Protein AF-A0A945FHU1-F1 (afdb_monomer_lite)

pLDDT: mean 86.53, std 10.29, range [51.94, 95.62]

Radius of gyration: 11.54 Å; chains: 1; bounding box: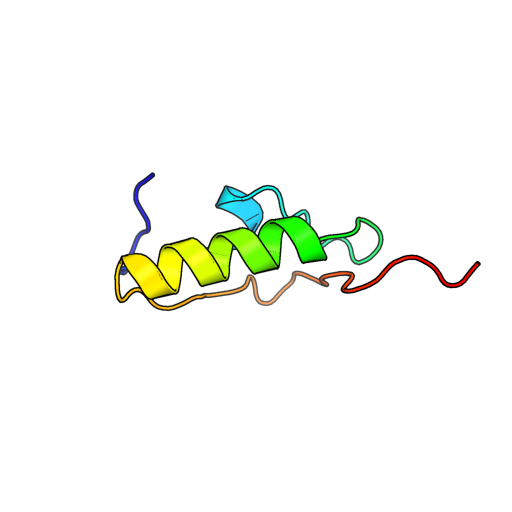 27×14×37 Å

Structure (mmCIF, N/CA/C/O backbone):
data_AF-A0A945FHU1-F1
#
_entry.id   AF-A0A945FHU1-F1
#
loop_
_atom_site.group_PDB
_atom_site.id
_atom_site.type_symbol
_atom_site.label_atom_id
_atom_site.label_alt_id
_atom_site.label_comp_id
_atom_site.label_asym_id
_atom_site.label_entity_id
_atom_site.label_seq_id
_atom_site.pdbx_PDB_ins_code
_atom_site.Cartn_x
_atom_site.Cartn_y
_atom_site.Cartn_z
_atom_site.occupancy
_atom_site.B_iso_or_equiv
_atom_site.auth_seq_id
_atom_site.auth_comp_id
_atom_site.auth_asym_id
_atom_site.auth_atom_id
_atom_site.pdbx_PDB_model_num
ATOM 1 N N . MET A 1 1 ? -7.508 -12.391 7.131 1.00 64.94 1 MET A N 1
ATOM 2 C CA . MET A 1 1 ? -6.271 -11.589 7.130 1.00 64.94 1 MET A CA 1
ATOM 3 C C . MET A 1 1 ? -6.491 -10.497 8.149 1.00 64.94 1 MET A C 1
ATOM 5 O O . MET A 1 1 ? -7.479 -9.787 8.029 1.00 64.94 1 MET A O 1
ATOM 9 N N . GLU A 1 2 ? -5.681 -10.451 9.199 1.00 72.25 2 GLU A N 1
ATOM 10 C CA . GLU A 1 2 ? -5.833 -9.467 10.273 1.00 72.25 2 GLU A CA 1
ATOM 11 C C . GLU A 1 2 ? -4.699 -8.456 10.157 1.00 72.25 2 GLU A C 1
ATOM 13 O O . GLU A 1 2 ? -3.531 -8.834 10.073 1.00 72.25 2 GLU A O 1
ATOM 18 N N . PHE A 1 3 ? -5.064 -7.179 10.101 1.00 80.38 3 PHE A N 1
ATOM 19 C CA . PHE A 1 3 ? -4.134 -6.073 9.952 1.00 80.38 3 PHE A CA 1
ATOM 20 C C . PHE A 1 3 ? -4.018 -5.348 11.292 1.00 80.38 3 PHE A C 1
ATOM 22 O O . PHE A 1 3 ? -4.997 -4.721 11.714 1.00 80.38 3 PHE A O 1
ATOM 29 N N . PRO A 1 4 ? -2.871 -5.443 11.989 1.00 74.62 4 PRO A N 1
ATOM 30 C CA . PRO A 1 4 ? -2.672 -4.699 13.224 1.00 74.62 4 PRO A CA 1
ATOM 31 C C . PRO A 1 4 ? -2.834 -3.201 12.942 1.00 74.62 4 PRO A C 1
ATOM 33 O O . PRO A 1 4 ? -2.487 -2.719 11.863 1.00 74.62 4 PRO A O 1
ATOM 36 N N . ASP A 1 5 ? -3.456 -2.488 13.881 1.00 82.44 5 ASP A N 1
ATOM 37 C CA . ASP A 1 5 ? -3.729 -1.048 13.776 1.00 82.44 5 ASP A CA 1
ATOM 38 C C . ASP A 1 5 ? -4.642 -0.649 12.598 1.00 82.44 5 ASP A C 1
ATOM 40 O O . ASP A 1 5 ? -4.658 0.510 12.181 1.00 82.44 5 ASP A O 1
ATOM 44 N N . GLY A 1 6 ? -5.397 -1.599 12.028 1.00 83.88 6 GLY A N 1
ATOM 45 C CA . GLY A 1 6 ? -6.303 -1.329 10.907 1.00 83.88 6 GLY A CA 1
ATOM 46 C C . GLY A 1 6 ? -5.575 -0.865 9.643 1.00 83.88 6 GLY A C 1
ATOM 47 O O . GLY A 1 6 ? -6.143 -0.114 8.847 1.00 83.88 6 GLY A O 1
ATOM 48 N N . THR A 1 7 ? -4.308 -1.267 9.472 1.00 88.75 7 THR A N 1
ATOM 49 C CA . THR A 1 7 ? -3.481 -0.843 8.337 1.00 88.75 7 THR A CA 1
ATOM 50 C C . THR A 1 7 ? -3.039 -1.997 7.447 1.00 88.75 7 THR A C 1
ATOM 52 O O . THR A 1 7 ? -2.370 -2.933 7.872 1.00 88.75 7 THR A O 1
ATOM 55 N N . VAL A 1 8 ? -3.379 -1.888 6.170 1.00 92.25 8 VAL A N 1
ATOM 56 C CA . VAL A 1 8 ? -3.105 -2.871 5.130 1.00 92.25 8 VAL A CA 1
ATOM 57 C C . VAL A 1 8 ? -1.668 -2.732 4.635 1.00 92.25 8 VAL A C 1
ATOM 59 O O . VAL A 1 8 ? -1.266 -1.657 4.191 1.00 92.25 8 VAL A O 1
ATOM 62 N N . ASN A 1 9 ? -0.894 -3.816 4.681 1.00 91.75 9 ASN A N 1
ATOM 63 C CA . ASN A 1 9 ? 0.470 -3.876 4.156 1.00 91.75 9 ASN A CA 1
ATOM 64 C C . ASN A 1 9 ? 0.527 -4.606 2.807 1.00 91.75 9 ASN A C 1
ATOM 66 O O . ASN A 1 9 ? -0.119 -5.633 2.615 1.00 91.75 9 ASN A O 1
ATOM 70 N N . TYR A 1 10 ? 1.356 -4.111 1.884 1.00 92.69 10 TYR A N 1
ATOM 71 C CA . TYR A 1 10 ? 1.476 -4.677 0.534 1.00 92.69 10 TYR A CA 1
ATOM 72 C C . TYR A 1 10 ? 1.962 -6.135 0.512 1.00 92.69 10 TYR A C 1
ATOM 74 O O . TYR A 1 10 ? 1.550 -6.914 -0.344 1.00 92.69 10 TYR A O 1
ATOM 82 N N . GLU A 1 11 ? 2.788 -6.537 1.476 1.00 89.88 11 GLU A N 1
ATOM 83 C CA . GLU A 1 11 ? 3.333 -7.901 1.570 1.00 89.88 11 GLU A CA 1
ATOM 84 C C . GLU A 1 11 ? 2.265 -8.953 1.846 1.00 89.88 11 GLU A C 1
ATOM 86 O O . GLU A 1 11 ? 2.382 -10.093 1.405 1.00 89.88 11 GLU A O 1
ATOM 91 N N . ALA A 1 12 ? 1.178 -8.562 2.515 1.00 90.31 12 ALA A N 1
ATOM 92 C CA . ALA A 1 12 ? 0.028 -9.432 2.702 1.00 90.31 12 ALA A CA 1
ATOM 93 C C . ALA A 1 12 ? -0.608 -9.832 1.351 1.00 90.31 12 ALA A C 1
ATOM 95 O O . ALA A 1 12 ? -1.239 -10.880 1.249 1.00 90.31 12 ALA A O 1
ATOM 96 N N . PHE A 1 13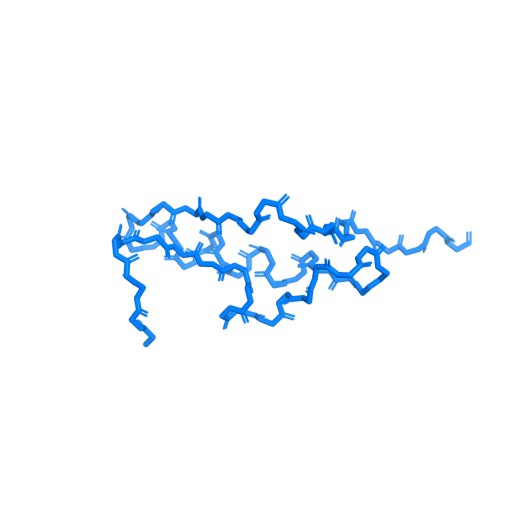 ? -0.378 -9.037 0.300 1.00 92.12 13 PHE A N 1
ATOM 97 C CA . PHE A 1 13 ? -0.850 -9.263 -1.070 1.00 92.12 13 PHE A CA 1
ATOM 98 C C . PHE A 1 13 ? 0.261 -9.719 -2.023 1.00 92.12 13 PHE A C 1
ATOM 100 O O . PHE A 1 13 ? 0.020 -9.834 -3.227 1.00 92.12 13 PHE A O 1
ATOM 107 N N . GLY A 1 14 ? 1.450 -10.015 -1.489 1.00 90.75 14 GLY A N 1
ATOM 108 C CA . GLY A 1 14 ? 2.574 -10.570 -2.238 1.00 90.75 14 GLY A CA 1
ATOM 109 C C . GLY A 1 14 ? 3.591 -9.554 -2.752 1.00 90.75 14 GLY A C 1
ATOM 110 O O . GLY A 1 14 ? 4.407 -9.931 -3.586 1.00 90.75 14 GLY A O 1
ATOM 111 N N . ALA A 1 15 ? 3.565 -8.302 -2.285 1.00 92.56 15 ALA A N 1
ATOM 112 C CA . ALA A 1 15 ? 4.655 -7.375 -2.584 1.00 92.56 15 ALA A CA 1
ATOM 113 C C . ALA A 1 15 ? 5.935 -7.809 -1.859 1.00 92.56 15 ALA A C 1
ATOM 115 O O . ALA A 1 15 ? 5.885 -8.199 -0.692 1.00 92.56 15 ALA A O 1
ATOM 116 N N . ILE A 1 16 ? 7.066 -7.704 -2.542 1.00 91.94 16 ILE A N 1
ATOM 117 C CA . ILE A 1 16 ? 8.398 -8.026 -2.037 1.00 91.94 16 ILE A CA 1
ATOM 118 C C . ILE A 1 16 ? 9.095 -6.743 -1.581 1.00 91.94 16 ILE A C 1
ATOM 120 O O . ILE A 1 16 ? 9.662 -6.710 -0.489 1.00 91.94 16 ILE A O 1
ATOM 124 N N . GLY A 1 17 ? 9.008 -5.665 -2.368 1.00 91.06 17 GLY A N 1
ATOM 125 C CA . GLY A 1 17 ? 9.642 -4.396 -2.019 1.00 91.06 17 GLY A CA 1
ATOM 126 C C . GLY A 1 17 ? 11.173 -4.422 -2.097 1.00 91.06 17 GLY A C 1
ATOM 127 O O . GLY A 1 17 ? 11.831 -3.679 -1.364 1.00 91.06 17 GLY A O 1
ATOM 128 N N . ASP A 1 18 ? 11.745 -5.272 -2.958 1.00 91.00 18 ASP A N 1
ATOM 129 C 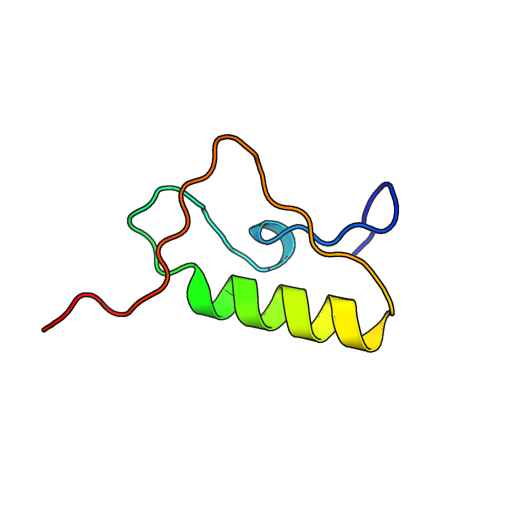CA . ASP A 1 18 ? 13.191 -5.349 -3.217 1.00 91.00 18 ASP A CA 1
ATOM 130 C C . ASP A 1 18 ? 13.672 -4.375 -4.315 1.00 91.00 18 ASP A C 1
ATOM 132 O O . ASP A 1 18 ? 14.870 -4.234 -4.555 1.00 91.00 18 ASP A O 1
ATOM 136 N N . GLY A 1 19 ? 12.744 -3.679 -4.972 1.00 88.69 19 GLY A N 1
ATOM 137 C CA . GLY A 1 19 ? 13.008 -2.711 -6.035 1.00 88.69 19 GLY A CA 1
ATOM 138 C C . GLY A 1 19 ? 13.176 -3.324 -7.424 1.00 88.69 19 GLY A C 1
ATOM 139 O O . GLY A 1 19 ? 13.266 -2.566 -8.393 1.00 88.69 19 GLY A O 1
ATOM 140 N N . VAL A 1 20 ? 13.184 -4.657 -7.538 1.00 88.19 20 VAL A N 1
ATOM 141 C CA . VAL A 1 20 ? 13.266 -5.391 -8.809 1.00 88.19 20 VAL A CA 1
ATOM 142 C C . VAL A 1 20 ? 11.947 -6.083 -9.143 1.00 88.19 20 VAL A C 1
ATOM 144 O O . VAL A 1 20 ? 11.493 -5.984 -10.283 1.00 88.19 20 VAL A O 1
ATOM 147 N N . ALA A 1 21 ? 11.326 -6.784 -8.190 1.00 88.31 21 ALA A N 1
ATOM 148 C CA . ALA A 1 21 ? 10.073 -7.487 -8.452 1.00 88.31 21 ALA A CA 1
ATOM 149 C C . ALA A 1 21 ? 8.911 -6.519 -8.712 1.00 88.31 21 ALA A C 1
ATOM 151 O O . ALA A 1 21 ? 8.754 -5.536 -7.996 1.00 88.31 21 ALA A O 1
ATOM 152 N N . ASP A 1 22 ? 8.066 -6.822 -9.704 1.00 89.56 22 ASP A N 1
ATOM 153 C CA . ASP A 1 22 ? 6.870 -6.022 -9.993 1.00 89.56 22 ASP A CA 1
ATOM 154 C C . ASP A 1 22 ? 5.850 -6.146 -8.852 1.00 89.56 22 ASP A C 1
ATOM 156 O O . ASP A 1 22 ? 5.112 -7.126 -8.733 1.00 89.56 22 ASP A O 1
ATOM 160 N N . ASP A 1 23 ? 5.817 -5.120 -8.006 1.00 92.88 23 ASP A N 1
ATOM 161 C CA . ASP A 1 23 ? 4.954 -5.043 -6.829 1.00 92.88 23 ASP A CA 1
ATOM 162 C C . ASP A 1 23 ? 3.589 -4.422 -7.152 1.00 92.88 23 ASP A C 1
ATOM 164 O O . ASP A 1 23 ? 2.655 -4.496 -6.349 1.00 92.88 23 ASP A O 1
ATOM 168 N N . LEU A 1 24 ? 3.444 -3.827 -8.340 1.00 90.94 24 LEU A N 1
ATOM 169 C CA . LEU A 1 24 ? 2.221 -3.176 -8.802 1.00 90.94 24 LEU A CA 1
ATOM 170 C C . LEU A 1 24 ? 0.943 -4.023 -8.606 1.00 90.94 24 LEU A C 1
ATOM 172 O O . LEU A 1 24 ? -0.022 -3.496 -8.044 1.00 90.94 24 LEU A O 1
ATOM 176 N N . PRO A 1 25 ? 0.881 -5.315 -8.996 1.00 92.12 25 PRO A N 1
ATOM 177 C CA . PRO A 1 25 ? -0.325 -6.120 -8.805 1.00 92.12 25 PRO A CA 1
ATOM 178 C C . PRO A 1 25 ? -0.671 -6.341 -7.328 1.00 92.12 25 PRO A C 1
ATOM 180 O O . PRO A 1 25 ? -1.853 -6.376 -6.979 1.00 92.12 25 PRO A O 1
ATOM 183 N N . ALA A 1 26 ? 0.328 -6.481 -6.454 1.00 93.12 26 ALA A N 1
ATOM 184 C CA . ALA A 1 26 ? 0.108 -6.623 -5.018 1.00 93.12 26 ALA A CA 1
ATOM 185 C C . ALA A 1 26 ? -0.388 -5.309 -4.398 1.00 93.12 26 ALA A C 1
ATOM 187 O O . ALA A 1 26 ? -1.321 -5.308 -3.595 1.00 93.12 26 ALA A O 1
ATOM 188 N N . ILE A 1 27 ? 0.177 -4.183 -4.834 1.00 91.44 27 ILE A N 1
ATOM 189 C CA . ILE A 1 27 ? -0.217 -2.842 -4.395 1.00 91.44 27 ILE A CA 1
ATOM 190 C C . ILE A 1 27 ? -1.665 -2.550 -4.791 1.00 91.44 27 ILE A C 1
ATOM 192 O O . ILE A 1 27 ? -2.450 -2.136 -3.940 1.00 91.44 27 ILE A O 1
ATOM 196 N N . CYS A 1 28 ? -2.062 -2.834 -6.035 1.00 93.62 28 CYS A N 1
ATOM 197 C CA . CYS A 1 28 ? -3.453 -2.670 -6.464 1.00 93.62 28 CYS A CA 1
ATOM 198 C C . CYS A 1 28 ? -4.429 -3.464 -5.586 1.00 93.62 28 CYS A C 1
ATOM 200 O O . CYS A 1 28 ? -5.426 -2.905 -5.138 1.00 93.62 28 CYS A O 1
ATOM 202 N N . LYS A 1 29 ? -4.130 -4.736 -5.290 1.00 93.75 29 LYS A N 1
ATOM 203 C CA . LYS A 1 29 ? -4.987 -5.576 -4.435 1.00 93.75 29 LYS A CA 1
ATOM 204 C C . LYS A 1 29 ? -5.084 -5.058 -3.001 1.00 93.75 29 LYS A C 1
ATOM 206 O O . LYS A 1 29 ? -6.155 -5.111 -2.407 1.00 93.75 29 LYS A O 1
ATOM 211 N N . ALA A 1 30 ? -3.982 -4.551 -2.454 1.00 93.94 30 ALA A N 1
ATOM 212 C CA . ALA A 1 30 ? -3.978 -3.971 -1.119 1.00 93.94 30 ALA A CA 1
ATOM 213 C C . ALA A 1 30 ? -4.875 -2.728 -1.034 1.00 93.94 30 ALA A C 1
ATOM 215 O O . ALA A 1 30 ? -5.618 -2.577 -0.068 1.00 93.94 30 ALA A O 1
ATOM 216 N N . HIS A 1 31 ? -4.831 -1.859 -2.049 1.00 94.31 31 HIS A N 1
ATOM 217 C CA . HIS A 1 31 ? -5.697 -0.677 -2.123 1.00 94.31 31 HIS A CA 1
ATOM 218 C C . HIS A 1 31 ? -7.166 -1.045 -2.308 1.00 94.31 31 HIS A C 1
ATOM 220 O O . HIS A 1 31 ? -8.015 -0.458 -1.647 1.00 94.31 31 HIS A O 1
ATOM 226 N N . ASP A 1 32 ? -7.468 -2.027 -3.156 1.00 95.62 32 ASP A N 1
ATOM 227 C CA . ASP A 1 32 ? -8.834 -2.522 -3.358 1.00 95.62 32 ASP A CA 1
ATOM 228 C C . ASP A 1 32 ? -9.438 -3.021 -2.035 1.00 95.62 32 ASP A C 1
ATOM 230 O O . ASP A 1 32 ? -10.454 -2.502 -1.571 1.00 95.62 32 ASP A O 1
ATOM 234 N N . TYR A 1 33 ? -8.712 -3.898 -1.335 1.00 93.44 33 TYR A N 1
ATOM 235 C CA . TYR A 1 33 ? -9.116 -4.393 -0.022 1.00 93.44 33 TYR A CA 1
ATOM 236 C C . TYR A 1 33 ? -9.253 -3.272 1.018 1.00 93.44 33 TYR A C 1
ATOM 238 O O . TYR A 1 33 ? -10.204 -3.259 1.802 1.00 93.44 33 TYR A O 1
ATOM 246 N N . ALA A 1 34 ? -8.305 -2.331 1.054 1.00 93.94 34 ALA A N 1
ATOM 247 C CA . ALA A 1 34 ? -8.347 -1.215 1.991 1.00 93.94 34 ALA A CA 1
ATOM 248 C C . ALA A 1 34 ? -9.578 -0.329 1.756 1.00 93.94 34 ALA A C 1
ATOM 250 O O . ALA A 1 34 ? -10.268 0.018 2.712 1.00 93.94 34 ALA A O 1
ATOM 251 N N . ASN A 1 35 ? -9.902 -0.039 0.496 1.00 94.19 35 ASN A N 1
ATOM 252 C CA . ASN A 1 35 ? -11.071 0.751 0.126 1.00 94.19 35 ASN A CA 1
ATOM 253 C C . ASN A 1 35 ? -12.382 0.043 0.491 1.00 94.19 35 ASN A C 1
ATOM 255 O O . ASN A 1 35 ? -13.268 0.678 1.058 1.00 94.19 35 ASN A O 1
ATOM 259 N N . GLU A 1 36 ? -12.497 -1.262 0.221 1.00 94.50 36 GLU A N 1
ATOM 260 C CA . GLU A 1 36 ? -13.693 -2.043 0.571 1.00 94.50 36 GLU A CA 1
ATOM 261 C C . GLU A 1 36 ? -13.934 -2.113 2.085 1.00 94.50 36 GLU A C 1
ATOM 263 O O . GLU A 1 36 ? -15.078 -2.124 2.536 1.00 94.50 36 GLU A O 1
ATOM 268 N N . ASN A 1 37 ? -12.861 -2.135 2.880 1.00 91.50 37 ASN A N 1
ATOM 269 C CA . ASN A 1 37 ? -12.939 -2.288 4.333 1.00 91.50 37 ASN A CA 1
ATOM 270 C C . ASN A 1 37 ? -12.807 -0.959 5.100 1.00 91.50 37 ASN A C 1
ATOM 272 O O . ASN A 1 37 ? -12.840 -0.963 6.330 1.00 91.50 37 ASN A O 1
ATOM 276 N N . GLY A 1 38 ? -12.642 0.173 4.405 1.00 91.88 38 GLY A N 1
ATOM 277 C CA . GLY A 1 38 ? -12.402 1.479 5.032 1.00 91.88 38 GLY A CA 1
ATOM 278 C C . GLY A 1 38 ? -11.101 1.541 5.842 1.00 91.88 38 GLY A C 1
ATOM 279 O O . GLY A 1 38 ? -11.015 2.272 6.829 1.00 91.88 38 GLY A O 1
ATOM 280 N N . LEU A 1 39 ? -10.104 0.746 5.458 1.00 92.44 39 LEU A N 1
ATOM 281 C CA . LEU A 1 39 ? -8.803 0.670 6.113 1.00 92.44 39 LEU A CA 1
ATOM 282 C C . LEU A 1 39 ? -7.803 1.606 5.437 1.00 92.44 39 LEU A C 1
ATOM 284 O O . LEU A 1 39 ? -7.963 2.017 4.291 1.00 92.44 39 LEU A O 1
ATOM 288 N N . SER A 1 40 ? -6.728 1.926 6.151 1.00 91.94 40 SER A N 1
ATOM 289 C CA . SER A 1 40 ? -5.605 2.669 5.577 1.00 91.94 40 SER A CA 1
ATOM 290 C C . SER A 1 40 ? -4.543 1.715 5.046 1.00 91.94 40 SER A C 1
ATOM 292 O O . SER A 1 40 ? -4.401 0.600 5.537 1.00 91.94 40 SER A O 1
ATOM 294 N N . VAL A 1 41 ? -3.758 2.155 4.068 1.00 92.00 41 VAL A N 1
ATOM 295 C CA . VAL A 1 41 ? -2.610 1.400 3.551 1.00 92.00 41 VAL A CA 1
ATOM 296 C C . VAL A 1 41 ? -1.328 1.930 4.185 1.00 92.00 41 VAL A C 1
ATOM 298 O O . VAL A 1 41 ? -1.140 3.142 4.289 1.00 92.00 41 VAL A O 1
ATOM 301 N N . LYS A 1 42 ? -0.424 1.032 4.587 1.00 91.06 42 LYS A N 1
ATOM 302 C CA . LYS A 1 42 ? 0.882 1.384 5.148 1.00 91.06 42 LYS A CA 1
ATOM 303 C C . LYS A 1 42 ? 1.992 0.556 4.521 1.00 91.06 42 LYS A C 1
ATOM 305 O O . LYS A 1 42 ? 1.900 -0.663 4.395 1.00 91.06 42 LYS A O 1
ATOM 310 N N . THR A 1 43 ? 3.064 1.242 4.155 1.00 86.81 43 THR A N 1
ATOM 311 C CA . THR A 1 43 ? 4.256 0.636 3.568 1.00 86.81 43 THR A CA 1
ATOM 312 C C . THR A 1 43 ? 5.340 0.425 4.613 1.00 86.81 43 THR A C 1
ATOM 314 O O . THR A 1 43 ? 5.344 1.059 5.674 1.00 86.81 43 THR A O 1
ATOM 317 N N . LYS A 1 44 ? 6.290 -0.461 4.306 1.00 84.62 44 LYS A N 1
ATOM 318 C CA . LYS A 1 44 ? 7.529 -0.553 5.074 1.00 84.62 44 LYS A CA 1
ATOM 319 C C . LYS A 1 44 ? 8.441 0.625 4.717 1.00 84.62 44 LYS A C 1
ATOM 321 O O . LYS A 1 44 ? 8.608 0.899 3.530 1.00 84.62 44 LYS A O 1
ATOM 326 N N . PRO A 1 45 ? 9.058 1.295 5.705 1.00 84.44 45 PRO A N 1
ATOM 327 C CA . PRO A 1 45 ? 9.939 2.435 5.447 1.00 84.44 45 PRO A CA 1
ATOM 328 C C . PRO A 1 45 ? 11.227 2.049 4.702 1.00 84.44 45 PRO A C 1
ATOM 330 O O . PRO A 1 45 ? 11.821 2.896 4.048 1.00 84.44 45 PRO A O 1
ATOM 333 N N . GLU A 1 46 ? 11.648 0.786 4.786 1.00 86.62 46 GLU A N 1
ATOM 334 C CA . GLU A 1 46 ? 12.875 0.273 4.159 1.00 86.62 46 GLU A CA 1
ATOM 335 C C . GLU A 1 46 ? 12.624 -0.425 2.809 1.00 86.62 46 GLU A C 1
ATOM 337 O O . GLU A 1 46 ? 13.568 -0.872 2.164 1.00 86.62 46 GLU A O 1
ATOM 342 N N . ALA A 1 47 ? 11.365 -0.538 2.375 1.00 88.25 47 ALA A N 1
ATOM 343 C CA . ALA A 1 47 ? 11.017 -1.223 1.133 1.00 88.25 47 ALA A CA 1
ATOM 344 C C . ALA A 1 47 ? 11.086 -0.280 -0.075 1.00 88.25 47 ALA A C 1
ATOM 346 O O . ALA A 1 47 ? 10.633 0.864 -0.019 1.00 88.25 47 ALA A O 1
ATOM 347 N N . THR A 1 48 ? 11.592 -0.796 -1.193 1.00 90.62 48 THR A N 1
ATOM 348 C CA . THR A 1 48 ? 11.564 -0.122 -2.495 1.00 90.62 48 THR A CA 1
ATOM 349 C C . THR A 1 48 ? 10.618 -0.887 -3.408 1.00 90.62 48 THR A C 1
ATOM 351 O O . THR A 1 48 ? 10.895 -2.023 -3.760 1.00 90.62 48 THR A O 1
ATOM 354 N N . TYR A 1 49 ? 9.490 -0.296 -3.794 1.00 84.69 49 TYR A N 1
ATOM 355 C CA . TYR A 1 49 ? 8.497 -0.996 -4.614 1.00 84.69 49 TYR A CA 1
ATOM 356 C C . TYR A 1 49 ? 8.699 -0.690 -6.095 1.00 84.69 49 TYR A C 1
ATOM 358 O O . TYR A 1 49 ? 8.662 0.480 -6.492 1.00 84.69 49 TYR A O 1
ATOM 366 N N . HIS A 1 50 ? 8.884 -1.724 -6.918 1.00 86.81 50 HIS A N 1
ATOM 367 C CA . HIS A 1 50 ? 8.922 -1.543 -8.367 1.00 86.81 50 HIS A CA 1
ATOM 368 C C . HIS A 1 50 ? 7.487 -1.441 -8.900 1.00 86.81 50 HIS A C 1
ATOM 370 O O . HIS A 1 50 ? 6.695 -2.379 -8.80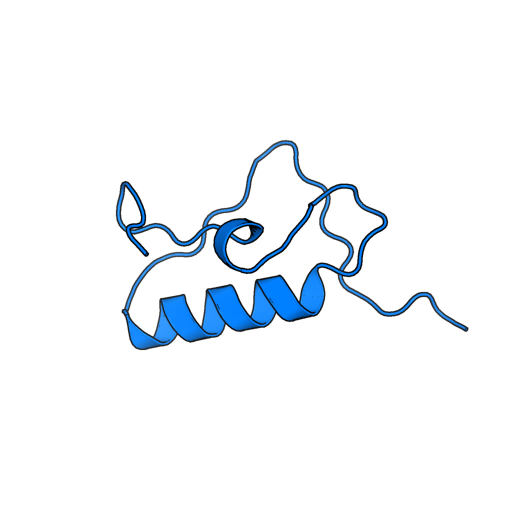4 1.00 86.81 50 HIS A O 1
ATOM 376 N N . LEU A 1 51 ? 7.141 -0.269 -9.434 1.00 84.81 51 LEU A N 1
ATOM 377 C CA . LEU A 1 51 ? 5.814 0.057 -9.959 1.00 84.81 51 LEU A CA 1
A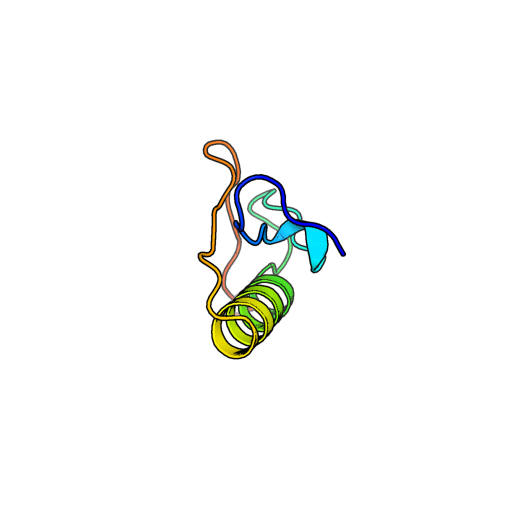TOM 378 C C . LEU A 1 51 ? 5.871 0.134 -11.484 1.00 84.81 51 LEU A C 1
ATOM 380 O O . LEU A 1 51 ? 5.802 1.222 -12.061 1.00 84.81 51 LEU A O 1
ATOM 384 N N . GLY A 1 52 ? 6.035 -1.000 -12.158 1.00 75.62 52 GLY A N 1
ATOM 385 C CA . GLY A 1 52 ? 6.111 -0.969 -13.606 1.00 75.62 52 GLY A CA 1
ATOM 386 C C . GLY A 1 52 ? 6.565 -2.266 -14.238 1.00 75.62 52 GLY A C 1
ATOM 387 O O . GLY A 1 52 ? 7.306 -3.064 -13.685 1.00 75.62 52 GLY A O 1
ATOM 388 N N . LYS A 1 53 ? 6.164 -2.423 -15.493 1.00 65.81 53 LYS A N 1
ATOM 389 C CA . LYS A 1 53 ? 6.792 -3.383 -16.392 1.00 65.81 53 LYS A CA 1
ATOM 390 C C . LYS A 1 53 ? 8.143 -2.772 -16.756 1.00 65.81 53 LYS A C 1
ATOM 392 O O . LYS A 1 53 ? 8.151 -1.612 -17.179 1.00 65.81 53 LYS A O 1
ATOM 397 N N . GLN A 1 54 ? 9.246 -3.516 -16.624 1.00 54.44 54 GLN A N 1
ATOM 398 C CA . GLN A 1 54 ? 10.502 -3.155 -17.291 1.00 54.44 54 GLN A CA 1
ATOM 399 C C . GLN A 1 54 ? 10.161 -2.679 -18.707 1.00 54.44 54 GLN A C 1
ATOM 401 O O . GLN A 1 54 ? 9.479 -3.392 -19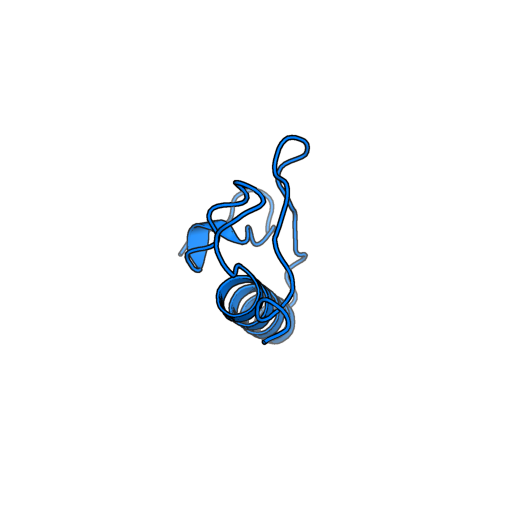.448 1.00 54.44 54 GLN A O 1
ATOM 406 N N . ALA A 1 55 ? 10.564 -1.452 -19.044 1.00 53.44 55 ALA A N 1
ATOM 407 C CA . ALA A 1 55 ? 10.471 -0.975 -20.413 1.00 53.44 55 ALA A CA 1
ATOM 408 C C . ALA A 1 55 ? 11.195 -1.994 -21.307 1.00 53.44 55 ALA A C 1
ATOM 410 O O . ALA A 1 55 ? 12.349 -2.331 -21.034 1.00 53.44 55 ALA A O 1
ATOM 411 N N . LEU A 1 56 ? 10.458 -2.534 -22.284 1.00 51.94 56 LEU A N 1
ATOM 412 C CA . LEU A 1 56 ? 10.972 -3.432 -23.320 1.00 51.94 56 LEU A CA 1
ATOM 413 C C . LEU A 1 56 ? 12.043 -2.736 -24.164 1.00 51.94 56 LEU A C 1
ATOM 415 O O . LEU A 1 56 ? 11.858 -1.530 -24.454 1.00 51.94 56 LEU A O 1
#

Secondary structure (DSSP, 8-state):
---GGGEEEGGGGT---EEEEE-HHHHHHHHHHHHHHTPEEE--TT-EEE-S----

Sequence (56 aa):
MEFPDGTVNYEAFGAIGDGVADDLPAICKAHDYANENGLSVKTKPEATYHLGKQAL

Foldseek 3Di:
DDDPPLEFELVVQPFPLQQPDASQVSVVVSVVVCVVVVGHYDYDPPGHHHHDDPDD